Protein AF-A0A8X7CEL1-F1 (afdb_monomer_lite)

Radius of gyration: 19.35 Å; chains: 1; bounding box: 51×27×52 Å

Secondary structure (DSSP, 8-state):
------HHHHHHHHHHHHHHTSHHHHHHHHHTB-TTS-B-TT-HHHHHHHHGGGS---HHHHHHHHHHHHHHHHHHHHHHHHHHHTT--SPP-PPBPTTSSB-HHHHHHHHHH-TTS-HHHHHHHHHHTT-HHHHHHHHHHS-HHHHHHHHHH----HHHHHHHHHHHTT--

pLDDT: mean 78.3, std 10.45, range [31.92, 92.5]

Structure (mmCIF, N/CA/C/O backbone):
data_AF-A0A8X7CEL1-F1
#
_entry.id   AF-A0A8X7CEL1-F1
#
loop_
_atom_site.group_PDB
_atom_site.id
_atom_site.type_symbol
_atom_site.label_atom_id
_atom_site.label_alt_id
_atom_site.label_comp_id
_atom_site.label_asym_id
_atom_site.label_entity_id
_atom_site.label_seq_id
_atom_site.pdbx_PDB_ins_code
_atom_site.Cartn_x
_atom_site.Cartn_y
_atom_site.Cartn_z
_atom_site.occupancy
_atom_site.B_iso_or_equiv
_atom_site.auth_seq_id
_atom_site.auth_comp_id
_atom_site.auth_asym_id
_atom_site.auth_atom_id
_atom_site.p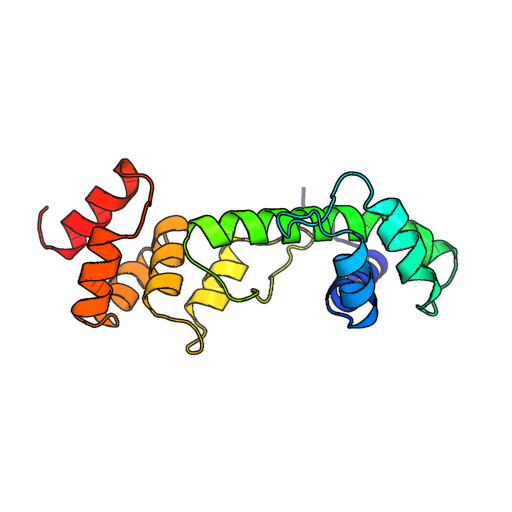dbx_PDB_model_num
ATOM 1 N N . MET A 1 1 ? -13.195 3.990 -21.601 1.00 31.92 1 MET A N 1
ATOM 2 C CA . MET A 1 1 ? -12.571 3.204 -22.690 1.00 31.92 1 MET A CA 1
ATOM 3 C C . MET A 1 1 ? -11.557 2.257 -22.067 1.00 31.92 1 MET A C 1
ATOM 5 O O . MET A 1 1 ? -10.561 2.738 -21.547 1.00 31.92 1 MET A O 1
ATOM 9 N N . ASN A 1 2 ? -11.819 0.947 -22.062 1.00 38.97 2 ASN A N 1
ATOM 10 C CA . ASN A 1 2 ? -10.833 -0.052 -21.640 1.00 38.97 2 ASN A CA 1
ATOM 11 C C . ASN A 1 2 ? -9.890 -0.319 -22.814 1.00 38.97 2 ASN A C 1
ATOM 13 O O . ASN A 1 2 ? -10.247 -1.031 -23.749 1.00 38.97 2 ASN A O 1
ATOM 17 N N . VAL A 1 3 ? -8.708 0.293 -22.793 1.00 47.47 3 VAL A N 1
ATOM 18 C CA . VAL A 1 3 ? -7.634 -0.077 -23.716 1.00 47.47 3 VAL A CA 1
ATOM 19 C C . VAL A 1 3 ? -7.053 -1.388 -23.196 1.00 47.47 3 VAL A C 1
ATOM 21 O O . VAL A 1 3 ? -6.445 -1.416 -22.127 1.00 47.47 3 VAL A O 1
ATOM 24 N N . LEU A 1 4 ? -7.285 -2.484 -23.922 1.00 57.34 4 LEU A N 1
ATOM 25 C CA . LEU A 1 4 ? -6.592 -3.750 -23.686 1.00 57.34 4 LEU A CA 1
ATOM 26 C C . LEU A 1 4 ? -5.087 -3.485 -23.756 1.00 57.34 4 LEU A C 1
ATOM 28 O O . LEU A 1 4 ? -4.563 -3.074 -24.791 1.00 57.34 4 LEU A O 1
ATOM 32 N N . GLN A 1 5 ? -4.400 -3.672 -22.635 1.00 68.25 5 GLN A N 1
ATOM 33 C CA . GLN A 1 5 ? -2.958 -3.496 -22.586 1.00 68.25 5 GLN A CA 1
ATOM 34 C C . GLN A 1 5 ? -2.254 -4.633 -23.310 1.00 68.25 5 GLN A C 1
ATOM 36 O O . GLN A 1 5 ? -2.637 -5.797 -23.194 1.00 68.25 5 GLN A O 1
ATOM 41 N N . SER A 1 6 ? -1.192 -4.292 -24.035 1.00 82.62 6 SER A N 1
ATOM 42 C CA . SER A 1 6 ? -0.351 -5.297 -24.673 1.00 82.62 6 SER A CA 1
ATOM 43 C C . SER A 1 6 ? 0.342 -6.182 -23.627 1.00 82.62 6 SER A C 1
ATOM 45 O O . SER A 1 6 ? 0.655 -5.732 -22.521 1.00 82.62 6 SER A O 1
ATOM 47 N N . LEU A 1 7 ? 0.641 -7.432 -23.995 1.00 81.81 7 LEU A N 1
ATOM 48 C CA . LEU A 1 7 ? 1.463 -8.331 -23.173 1.00 81.81 7 LEU A CA 1
ATOM 49 C C . LEU A 1 7 ? 2.833 -7.717 -22.850 1.00 81.81 7 LEU A C 1
ATOM 51 O O . LEU A 1 7 ? 3.327 -7.886 -21.740 1.00 81.81 7 LEU A O 1
ATOM 55 N N . GLU A 1 8 ? 3.412 -6.963 -23.790 1.00 83.38 8 GLU A N 1
ATOM 56 C CA . GLU A 1 8 ? 4.662 -6.224 -23.583 1.00 83.38 8 GLU A CA 1
ATOM 57 C C . GLU A 1 8 ? 4.511 -5.195 -22.452 1.00 83.38 8 GLU A C 1
ATOM 59 O O . GLU A 1 8 ? 5.335 -5.152 -21.542 1.00 83.38 8 GLU A O 1
ATOM 64 N N . SER A 1 9 ? 3.428 -4.412 -22.457 1.00 79.50 9 S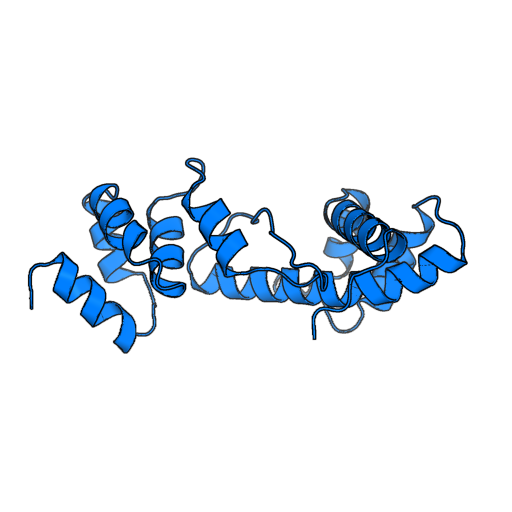ER A N 1
ATOM 65 C CA . SER A 1 9 ? 3.137 -3.429 -21.406 1.00 79.50 9 SER A CA 1
ATOM 66 C C . SER A 1 9 ? 2.972 -4.090 -20.036 1.00 79.50 9 SER A C 1
ATOM 68 O O . SER A 1 9 ? 3.565 -3.632 -19.064 1.00 79.50 9 SER A O 1
ATOM 70 N N . LEU A 1 10 ? 2.222 -5.194 -19.955 1.00 80.75 10 LEU A N 1
ATOM 71 C CA . LEU A 1 10 ? 2.034 -5.935 -18.702 1.00 80.75 10 LEU A CA 1
ATOM 72 C C . LEU A 1 10 ? 3.346 -6.540 -18.183 1.00 80.75 10 LEU A C 1
ATOM 74 O O . LEU A 1 10 ? 3.605 -6.511 -16.980 1.00 80.75 10 LEU A O 1
ATOM 78 N N . ALA A 1 11 ? 4.184 -7.070 -19.078 1.00 84.56 11 ALA A N 1
ATOM 79 C CA . ALA A 1 11 ? 5.494 -7.598 -18.718 1.00 84.56 11 ALA A CA 1
ATOM 80 C C . ALA A 1 11 ? 6.411 -6.492 -18.176 1.00 84.56 11 ALA A C 1
ATOM 82 O O . ALA A 1 11 ? 7.035 -6.677 -17.134 1.00 84.56 11 ALA A O 1
ATOM 83 N N . LEU A 1 12 ? 6.438 -5.324 -18.827 1.00 84.31 12 LEU A N 1
ATOM 84 C CA . LEU A 1 12 ? 7.218 -4.171 -18.373 1.00 84.31 12 LEU A CA 1
ATOM 85 C C . LEU A 1 12 ? 6.766 -3.667 -16.998 1.00 84.31 12 LEU A C 1
ATOM 87 O O . LEU A 1 12 ? 7.615 -3.366 -16.166 1.00 84.31 12 LEU A O 1
ATOM 91 N N . ILE A 1 13 ? 5.458 -3.636 -16.725 1.00 81.62 13 ILE A N 1
ATOM 92 C CA . ILE A 1 13 ? 4.925 -3.266 -15.403 1.00 81.62 13 ILE A CA 1
ATOM 93 C C . ILE A 1 13 ? 5.396 -4.256 -14.334 1.00 81.62 13 ILE A C 1
ATOM 95 O O . ILE A 1 13 ? 5.872 -3.844 -13.279 1.00 81.62 13 ILE A O 1
ATOM 99 N N . LYS A 1 14 ? 5.316 -5.565 -14.603 1.00 83.38 14 LYS A N 1
ATOM 100 C CA . LYS A 1 14 ? 5.807 -6.581 -13.659 1.00 83.38 14 LYS A CA 1
ATOM 101 C C . LYS A 1 14 ? 7.301 -6.430 -13.388 1.00 83.38 14 LYS A C 1
ATOM 103 O O . LYS A 1 14 ? 7.703 -6.466 -12.232 1.00 83.38 14 LYS A O 1
ATOM 108 N N . VAL A 1 15 ? 8.100 -6.209 -14.432 1.00 84.00 15 VAL A N 1
ATOM 109 C CA . VAL A 1 15 ? 9.538 -5.944 -14.294 1.00 84.00 15 VAL A CA 1
ATOM 110 C C . VAL A 1 15 ? 9.779 -4.685 -13.460 1.00 84.00 15 VAL A C 1
ATOM 112 O O . VAL A 1 15 ? 10.601 -4.721 -12.553 1.00 84.00 15 VAL A O 1
ATOM 115 N N . ALA A 1 16 ? 9.034 -3.602 -13.698 1.00 82.00 16 ALA A N 1
ATOM 116 C CA . ALA A 1 16 ? 9.142 -2.365 -12.926 1.00 82.00 16 ALA A CA 1
ATOM 117 C C . ALA A 1 16 ? 8.879 -2.579 -11.425 1.00 82.00 16 ALA A C 1
ATOM 119 O O . ALA A 1 16 ? 9.651 -2.105 -10.596 1.00 82.00 16 ALA A O 1
ATOM 120 N N . ILE A 1 17 ? 7.833 -3.335 -11.075 1.00 80.31 17 ILE A N 1
ATOM 121 C CA . ILE A 1 17 ? 7.526 -3.699 -9.681 1.00 80.31 17 ILE A CA 1
ATOM 122 C C . ILE A 1 17 ? 8.648 -4.547 -9.080 1.00 80.31 17 ILE A C 1
ATOM 124 O O . ILE A 1 17 ? 9.083 -4.292 -7.960 1.00 80.31 17 ILE A O 1
ATOM 128 N N . SER A 1 18 ? 9.129 -5.555 -9.812 1.00 82.31 18 SER A N 1
ATOM 129 C CA . SER A 1 18 ? 10.221 -6.409 -9.340 1.00 82.31 18 SER A CA 1
ATOM 130 C C . SER A 1 18 ? 11.497 -5.612 -9.085 1.00 82.31 18 SER A C 1
ATOM 132 O O . SER A 1 18 ? 12.169 -5.868 -8.093 1.00 82.31 18 SER A O 1
ATOM 134 N N . ILE A 1 19 ? 11.799 -4.625 -9.934 1.00 81.50 19 ILE A N 1
ATOM 135 C CA . ILE A 1 19 ? 12.918 -3.702 -9.729 1.00 81.50 19 ILE A CA 1
ATOM 136 C C . ILE A 1 19 ? 12.684 -2.860 -8.476 1.00 81.50 19 ILE A C 1
ATOM 138 O O . ILE A 1 19 ? 13.580 -2.774 -7.653 1.00 81.50 19 ILE A O 1
ATOM 142 N N . TYR A 1 20 ? 11.487 -2.296 -8.281 1.00 79.06 20 TYR A N 1
ATOM 143 C CA . TYR A 1 20 ? 11.184 -1.502 -7.083 1.00 79.06 20 TYR A CA 1
ATOM 144 C C . TYR A 1 20 ? 11.411 -2.274 -5.774 1.00 79.06 20 TYR A C 1
ATOM 146 O O . TYR A 1 20 ? 11.876 -1.706 -4.791 1.00 79.06 20 TYR A O 1
ATOM 154 N N . HIS A 1 21 ? 11.096 -3.569 -5.758 1.00 79.56 21 HIS A N 1
ATOM 155 C CA . HIS A 1 21 ? 11.290 -4.428 -4.588 1.00 79.56 21 HIS A CA 1
ATOM 156 C C . HIS A 1 21 ? 12.675 -5.085 -4.513 1.00 79.56 21 HIS A C 1
ATOM 158 O O . HIS A 1 21 ? 12.909 -5.893 -3.614 1.00 79.56 21 HIS A O 1
ATOM 164 N N . SER A 1 22 ? 13.583 -4.781 -5.441 1.00 82.00 22 SER A N 1
ATOM 165 C CA . SER A 1 22 ? 14.923 -5.358 -5.448 1.00 82.00 22 SER A CA 1
ATOM 166 C C . SER A 1 22 ? 15.819 -4.682 -4.404 1.00 82.00 22 SER A C 1
ATOM 168 O O . SER A 1 22 ? 15.670 -3.496 -4.095 1.00 82.00 22 SER A O 1
ATOM 170 N N . SER A 1 23 ? 16.771 -5.436 -3.851 1.00 81.88 23 SER A N 1
ATOM 171 C CA . SER A 1 23 ? 17.750 -4.898 -2.899 1.00 81.88 23 SER A CA 1
ATOM 172 C C . SER A 1 23 ? 18.609 -3.809 -3.534 1.00 81.88 23 SER A C 1
ATOM 174 O O . SER A 1 23 ? 18.877 -2.796 -2.897 1.00 81.88 23 SER A O 1
ATOM 176 N N . GLU A 1 24 ? 18.966 -3.972 -4.810 1.00 81.31 24 GLU A N 1
ATOM 177 C CA . GLU A 1 24 ? 19.721 -2.979 -5.572 1.00 81.31 24 GLU A CA 1
ATOM 178 C C . GLU A 1 24 ? 18.961 -1.657 -5.630 1.00 81.31 24 GLU A C 1
ATOM 180 O O . GLU A 1 24 ? 19.547 -0.603 -5.403 1.00 81.31 24 GLU A O 1
ATOM 185 N N . PHE A 1 25 ? 17.651 -1.694 -5.893 1.00 79.50 25 PHE A N 1
ATOM 186 C CA . PHE A 1 25 ? 16.853 -0.477 -5.909 1.00 79.50 25 PHE A CA 1
ATOM 187 C C . PHE A 1 25 ? 16.746 0.146 -4.520 1.00 79.50 25 PHE A C 1
ATOM 189 O O . PHE A 1 25 ? 16.915 1.357 -4.401 1.00 79.50 25 PHE A O 1
ATOM 196 N N . SER A 1 26 ? 16.557 -0.659 -3.470 1.00 79.00 26 SER A N 1
ATOM 197 C CA . SER A 1 26 ? 16.539 -0.168 -2.086 1.00 79.00 26 SER A CA 1
ATOM 198 C C . SER A 1 26 ? 17.829 0.571 -1.711 1.00 79.00 26 SER A C 1
ATOM 200 O O . SER A 1 26 ? 17.766 1.612 -1.062 1.00 79.00 26 SER A O 1
ATOM 202 N N . GLU A 1 27 ? 18.996 0.078 -2.130 1.00 79.88 27 GLU A N 1
ATOM 203 C CA . GLU A 1 27 ? 20.280 0.747 -1.884 1.00 79.88 27 GLU A CA 1
ATOM 204 C C . GLU A 1 27 ? 20.381 2.095 -2.600 1.00 79.88 27 GLU A C 1
ATOM 206 O O . GLU A 1 27 ? 20.886 3.068 -2.033 1.00 79.88 27 GLU A O 1
ATOM 211 N N . VAL A 1 28 ? 19.893 2.179 -3.844 1.00 77.19 28 VAL A N 1
ATOM 212 C CA . VAL A 1 28 ? 19.859 3.462 -4.552 1.00 77.19 28 VAL A CA 1
ATOM 213 C C . VAL A 1 28 ? 18.835 4.393 -3.898 1.00 77.19 28 VAL A C 1
ATOM 215 O O . VAL A 1 28 ? 19.147 5.558 -3.687 1.00 77.19 28 VAL A O 1
ATOM 218 N N . GLN A 1 29 ? 17.660 3.906 -3.487 1.00 76.81 29 GLN A N 1
ATOM 219 C CA . GLN A 1 29 ? 16.648 4.729 -2.816 1.00 76.81 29 GLN A CA 1
ATOM 220 C C . GLN A 1 29 ? 17.201 5.456 -1.588 1.00 76.81 29 GLN A C 1
ATOM 222 O O . GLN A 1 29 ? 16.927 6.643 -1.430 1.00 76.81 29 GLN A O 1
ATOM 227 N N . GLU A 1 30 ? 18.005 4.786 -0.756 1.00 78.31 30 GLU A N 1
ATOM 228 C CA . GLU A 1 30 ? 18.620 5.405 0.426 1.00 78.31 30 GLU A CA 1
ATOM 229 C C . GLU A 1 30 ? 19.509 6.606 0.073 1.00 78.31 30 GLU A C 1
ATOM 231 O O . GLU A 1 30 ? 19.489 7.609 0.783 1.00 78.31 30 GLU A O 1
ATOM 236 N N . LYS A 1 31 ? 20.222 6.573 -1.062 1.00 78.31 31 LYS A N 1
ATOM 237 C CA . LYS A 1 31 ? 21.047 7.709 -1.524 1.00 78.31 31 LYS A CA 1
ATOM 238 C C . LYS A 1 31 ? 20.214 8.935 -1.895 1.00 78.31 31 LYS A C 1
ATOM 240 O O . LYS A 1 31 ? 20.700 10.058 -1.804 1.00 78.31 31 LYS A O 1
ATOM 245 N N . PHE A 1 32 ? 18.977 8.708 -2.328 1.00 74.81 32 PHE A N 1
ATOM 246 C CA . PHE A 1 32 ? 18.045 9.747 -2.758 1.00 74.81 32 PHE A CA 1
ATOM 247 C C . PHE A 1 32 ? 16.990 10.053 -1.689 1.00 74.81 32 PHE A C 1
ATOM 249 O O . PHE A 1 32 ? 16.048 10.799 -1.956 1.00 74.81 32 PHE A O 1
ATOM 256 N N . ARG A 1 33 ? 17.113 9.513 -0.468 1.00 76.62 33 ARG A N 1
ATOM 257 C CA . ARG A 1 33 ? 16.252 9.929 0.639 1.00 76.62 33 ARG A CA 1
ATOM 258 C C . ARG A 1 33 ? 16.669 11.305 1.135 1.00 76.62 33 ARG A C 1
ATOM 260 O O . ARG A 1 33 ? 17.821 11.566 1.465 1.00 76.62 33 ARG A O 1
ATOM 267 N N . SER A 1 34 ? 15.682 12.180 1.256 1.00 73.88 34 SER A N 1
ATOM 268 C CA . SER A 1 34 ? 15.804 13.421 2.008 1.00 73.88 34 SER A CA 1
ATOM 269 C C . SER A 1 34 ? 16.130 13.137 3.485 1.00 73.88 34 SER A C 1
ATOM 271 O O . SER A 1 34 ? 15.777 12.070 3.998 1.00 73.88 34 SER A O 1
ATOM 273 N N . PRO A 1 35 ? 16.686 14.117 4.223 1.00 70.56 35 PRO A N 1
ATOM 274 C CA . PRO A 1 35 ? 16.886 14.019 5.675 1.00 70.56 35 PRO A CA 1
ATOM 275 C C . PRO A 1 35 ? 15.608 13.696 6.470 1.00 70.56 35 PRO A C 1
ATOM 277 O O . PRO A 1 35 ? 15.675 13.231 7.602 1.00 70.56 35 PRO A O 1
ATOM 280 N N . TYR A 1 36 ? 14.436 13.923 5.871 1.00 66.81 36 TYR A N 1
ATOM 281 C CA . TYR A 1 36 ? 13.122 13.625 6.440 1.00 66.81 36 TYR A CA 1
ATOM 282 C C . TYR A 1 36 ? 12.611 12.212 6.094 1.00 66.81 36 TYR A C 1
ATOM 284 O O . TYR A 1 36 ? 11.479 11.857 6.422 1.00 66.81 36 TYR A O 1
ATOM 292 N N . GLY A 1 37 ? 13.427 11.396 5.420 1.00 65.62 37 GLY A N 1
ATOM 293 C CA . GLY A 1 37 ? 13.138 10.001 5.086 1.00 65.62 37 GLY A CA 1
ATOM 294 C C . GLY A 1 37 ? 12.227 9.791 3.873 1.00 65.62 37 GLY A C 1
ATOM 295 O O . GLY A 1 37 ? 11.865 8.645 3.590 1.00 65.62 37 GLY A O 1
ATOM 296 N N . PHE A 1 38 ? 11.854 10.861 3.162 1.00 66.94 38 PHE A N 1
ATOM 297 C CA . PHE A 1 38 ? 11.115 10.793 1.895 1.00 66.94 38 PHE A CA 1
ATOM 298 C C . PHE A 1 38 ? 12.076 10.666 0.720 1.00 66.94 38 PHE A C 1
ATOM 300 O O . PHE A 1 38 ? 13.111 11.331 0.728 1.00 66.94 38 PHE A O 1
ATOM 307 N N . LEU A 1 39 ? 11.719 9.872 -0.289 1.00 69.19 39 LEU A N 1
ATOM 308 C CA . LEU A 1 39 ? 12.447 9.843 -1.553 1.00 69.19 39 LEU A CA 1
ATOM 309 C C . LEU A 1 39 ? 12.387 11.229 -2.214 1.00 69.19 39 LEU A C 1
ATOM 311 O O . LEU A 1 39 ? 11.309 11.824 -2.289 1.00 69.19 39 LEU A O 1
ATOM 315 N N . ASP A 1 40 ? 13.514 11.741 -2.701 1.00 69.94 40 ASP A N 1
ATOM 316 C CA . ASP A 1 40 ? 13.535 12.954 -3.512 1.00 69.94 40 ASP A CA 1
ATOM 317 C C . ASP A 1 40 ? 12.939 12.659 -4.898 1.00 69.94 40 ASP A C 1
ATOM 319 O O . ASP A 1 40 ? 13.609 12.254 -5.853 1.00 69.94 40 ASP A O 1
ATOM 323 N N . LEU A 1 41 ? 11.624 12.854 -4.991 1.00 64.69 41 LEU A N 1
ATOM 324 C CA . LEU A 1 41 ? 10.837 12.661 -6.207 1.00 64.69 41 LEU A CA 1
ATOM 325 C C . LEU A 1 41 ? 11.112 13.729 -7.280 1.00 64.69 41 LEU A C 1
ATOM 327 O O . LEU A 1 41 ? 10.478 13.687 -8.335 1.00 64.69 41 LEU A O 1
ATOM 331 N N . MET A 1 42 ? 12.044 14.665 -7.059 1.00 59.56 42 MET A N 1
ATOM 332 C CA . MET A 1 42 ? 12.444 15.648 -8.072 1.00 59.56 42 MET A CA 1
ATOM 333 C C . MET A 1 42 ? 13.385 15.055 -9.126 1.00 59.56 42 MET A C 1
ATOM 335 O O . MET A 1 42 ? 13.484 15.600 -10.225 1.00 59.56 42 MET A O 1
ATOM 339 N N . LYS A 1 43 ? 14.057 13.930 -8.832 1.00 67.19 43 LYS A N 1
ATOM 340 C CA . LYS A 1 43 ? 15.031 13.293 -9.742 1.00 67.19 43 LYS A CA 1
ATOM 341 C C . LYS A 1 43 ? 14.824 11.786 -9.992 1.00 67.19 43 LYS A C 1
ATOM 343 O O . LYS A 1 43 ? 15.801 11.046 -10.108 1.00 67.19 43 LYS A O 1
ATOM 348 N N . PRO A 1 44 ? 13.584 11.291 -10.168 1.00 65.12 44 PRO A N 1
ATOM 349 C CA . PRO A 1 44 ? 13.318 9.867 -10.352 1.00 65.12 44 PRO A CA 1
ATOM 350 C C . PRO A 1 44 ? 14.057 9.302 -11.571 1.00 65.12 44 PRO A C 1
ATOM 352 O O . PRO A 1 44 ? 14.633 8.227 -11.498 1.00 65.12 44 PRO A O 1
ATOM 355 N N . LYS A 1 45 ? 14.137 10.043 -12.683 1.00 67.31 45 LYS A N 1
ATOM 356 C CA . LYS A 1 45 ? 14.850 9.572 -13.883 1.00 67.31 45 LYS A CA 1
ATOM 357 C C . LYS A 1 45 ? 16.352 9.355 -13.662 1.00 67.31 45 LYS A C 1
ATOM 359 O O . LYS A 1 45 ? 16.914 8.464 -14.292 1.00 67.31 45 LYS A O 1
ATOM 364 N N . GLU A 1 46 ? 16.992 10.143 -12.798 1.00 72.12 46 GLU A N 1
ATOM 365 C CA . GLU A 1 46 ? 18.411 9.970 -12.454 1.00 72.12 46 GLU A CA 1
ATOM 366 C C . GLU A 1 46 ? 18.597 8.715 -11.594 1.00 72.12 46 GLU A C 1
ATOM 368 O O . GLU A 1 46 ? 19.397 7.856 -11.960 1.00 72.12 46 GLU A O 1
ATOM 373 N N . LEU A 1 47 ? 17.755 8.542 -10.565 1.00 72.00 47 LEU A N 1
ATOM 374 C CA . LEU A 1 47 ? 17.687 7.327 -9.745 1.00 72.00 47 LEU A CA 1
ATOM 375 C C . LEU A 1 47 ? 17.596 6.064 -10.620 1.00 72.00 47 LEU A C 1
ATOM 377 O O . LEU A 1 47 ? 18.381 5.131 -10.470 1.00 72.00 47 LEU A O 1
ATOM 381 N N . PHE A 1 48 ? 16.684 6.047 -11.597 1.00 70.81 48 PHE A N 1
ATOM 382 C CA . PHE A 1 48 ? 16.501 4.876 -12.459 1.00 70.81 48 PHE A CA 1
ATOM 383 C C . PHE A 1 48 ? 17.614 4.675 -13.476 1.00 70.81 48 PHE A C 1
ATOM 385 O O . PHE A 1 48 ? 17.911 3.533 -13.826 1.00 70.81 48 PHE A O 1
ATOM 392 N N . ARG A 1 49 ? 18.244 5.747 -13.961 1.00 72.75 49 ARG A N 1
ATOM 393 C CA . ARG A 1 49 ? 19.419 5.609 -14.828 1.00 72.75 49 ARG A CA 1
ATOM 394 C C . ARG A 1 49 ? 20.585 4.954 -14.100 1.00 72.75 49 ARG A C 1
ATOM 396 O O . ARG A 1 49 ? 21.375 4.295 -14.765 1.00 72.75 49 ARG A O 1
ATOM 403 N N . GLU A 1 50 ? 20.667 5.080 -12.778 1.00 74.62 50 GLU A N 1
ATOM 404 C CA . GLU A 1 50 ? 21.664 4.372 -11.973 1.00 74.62 50 GLU A CA 1
ATOM 405 C C . GLU A 1 50 ? 21.288 2.906 -11.715 1.00 74.62 50 GLU A C 1
ATOM 407 O O . GLU A 1 50 ? 22.170 2.050 -11.702 1.00 74.62 50 GLU A O 1
ATOM 412 N N . THR A 1 51 ? 19.998 2.576 -11.561 1.00 71.19 51 THR A N 1
ATOM 413 C CA . THR A 1 51 ? 19.576 1.195 -11.248 1.00 71.19 51 THR A CA 1
ATOM 414 C C . THR A 1 51 ? 19.364 0.311 -12.484 1.00 71.19 51 THR A C 1
ATOM 416 O O . THR A 1 51 ? 19.735 -0.861 -12.483 1.00 71.19 51 THR A O 1
ATOM 419 N N . ILE A 1 52 ? 18.774 0.840 -13.562 1.00 69.62 52 ILE A N 1
ATOM 420 C CA . ILE A 1 52 ? 18.394 0.062 -14.758 1.00 69.62 52 ILE A CA 1
ATOM 421 C C . ILE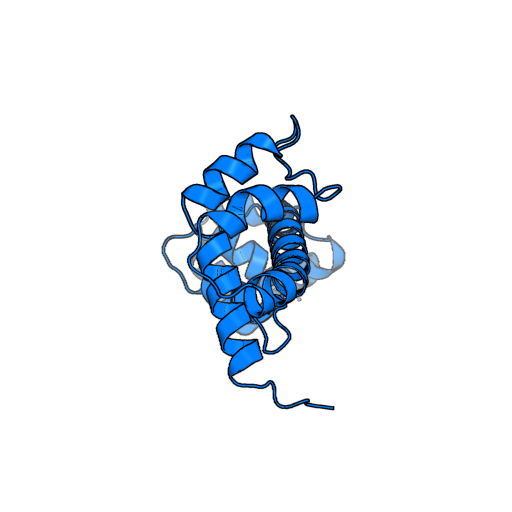 A 1 52 ? 19.575 -0.614 -15.478 1.00 69.62 52 ILE A C 1
ATOM 423 O O . ILE A 1 52 ? 19.377 -1.723 -15.983 1.00 69.62 52 ILE A O 1
ATOM 427 N N . PRO A 1 53 ? 20.791 -0.034 -15.552 1.00 69.75 53 PRO A N 1
ATOM 428 C CA . PRO A 1 53 ? 21.924 -0.685 -16.205 1.00 69.75 53 PRO A CA 1
ATOM 429 C C . PRO A 1 53 ? 22.270 -2.061 -15.633 1.00 69.75 53 PRO A C 1
ATOM 431 O O . PRO A 1 53 ? 22.739 -2.906 -16.398 1.00 69.75 53 PRO A O 1
ATOM 434 N N . ASN A 1 54 ? 21.974 -2.292 -14.349 1.00 70.75 54 ASN A N 1
ATOM 435 C CA . ASN A 1 54 ? 22.220 -3.556 -13.652 1.00 70.75 54 ASN A CA 1
ATOM 436 C C . ASN A 1 54 ? 21.274 -4.679 -14.104 1.00 70.75 54 ASN A C 1
ATOM 438 O O . ASN A 1 54 ? 21.554 -5.853 -13.877 1.00 70.75 54 ASN A O 1
ATOM 442 N N . PHE A 1 55 ? 20.179 -4.345 -14.792 1.00 71.25 55 PHE A N 1
ATOM 443 C CA . PHE A 1 55 ? 19.240 -5.322 -15.330 1.00 71.25 55 PHE A CA 1
ATOM 444 C C . PHE A 1 55 ? 19.558 -5.634 -16.799 1.00 71.25 55 PHE A C 1
ATOM 446 O O . PHE A 1 55 ? 19.713 -4.744 -17.650 1.00 71.25 55 PHE A O 1
ATOM 453 N N . VAL A 1 56 ? 19.631 -6.926 -17.127 1.00 75.31 56 VAL A N 1
ATOM 454 C CA . VAL A 1 56 ? 19.867 -7.411 -18.496 1.00 75.31 56 VAL A CA 1
ATOM 455 C C . VAL A 1 56 ? 18.588 -7.238 -19.320 1.00 75.31 56 VAL A C 1
ATOM 457 O O . VAL A 1 56 ? 17.772 -8.144 -19.452 1.00 75.31 56 VAL A O 1
ATOM 460 N N . LEU A 1 57 ? 18.396 -6.032 -19.854 1.00 74.94 57 LEU A N 1
ATOM 461 C CA . LEU A 1 57 ? 17.250 -5.651 -20.679 1.00 74.94 57 LEU A CA 1
ATOM 462 C C . LEU A 1 57 ? 17.725 -5.063 -22.014 1.00 74.94 57 LEU A C 1
ATOM 464 O O . LEU A 1 57 ? 18.646 -4.238 -22.004 1.00 74.94 57 LEU A O 1
ATOM 468 N N . PRO A 1 58 ? 17.092 -5.407 -23.155 1.00 79.81 58 PRO A N 1
ATOM 469 C CA . PRO A 1 58 ? 17.401 -4.771 -24.433 1.00 79.81 58 PRO A CA 1
ATOM 470 C C . PRO A 1 58 ? 17.165 -3.257 -24.369 1.00 79.81 58 PRO A C 1
ATOM 472 O O . PRO A 1 58 ? 16.203 -2.809 -23.745 1.00 79.81 58 PRO A O 1
ATOM 475 N N . PHE A 1 59 ? 17.985 -2.473 -25.074 1.00 78.19 59 PHE A N 1
ATOM 476 C CA . PHE A 1 59 ? 17.972 -1.003 -25.017 1.00 78.19 59 PHE A CA 1
ATOM 477 C C . PHE A 1 59 ? 16.569 -0.385 -25.170 1.00 78.19 59 PHE A C 1
ATOM 479 O O . PHE A 1 59 ? 16.147 0.416 -24.343 1.00 78.19 59 PHE A O 1
ATOM 486 N N . LYS A 1 60 ? 15.789 -0.839 -26.160 1.00 78.81 60 LYS A N 1
ATOM 487 C CA . LYS A 1 60 ? 14.412 -0.367 -26.399 1.00 78.81 60 LYS A CA 1
ATOM 488 C C . LYS A 1 60 ? 13.472 -0.587 -25.202 1.00 78.81 60 LYS A C 1
ATOM 490 O O . LYS A 1 60 ? 12.563 0.208 -24.987 1.00 78.81 60 LYS A O 1
ATOM 495 N N . HIS A 1 61 ? 13.675 -1.658 -24.438 1.00 80.50 61 HIS A N 1
ATOM 496 C CA . HIS A 1 61 ? 12.871 -1.952 -23.252 1.00 80.50 61 HIS A CA 1
ATOM 497 C C . HIS A 1 61 ? 13.321 -1.131 -22.045 1.00 80.50 61 HIS A C 1
ATOM 499 O O . HIS A 1 61 ? 12.476 -0.800 -21.224 1.00 80.50 61 HIS A O 1
ATOM 505 N N . ARG A 1 62 ? 14.605 -0.750 -21.954 1.00 80.06 62 ARG A N 1
ATOM 506 C CA . ARG A 1 62 ? 15.104 0.139 -20.890 1.00 80.06 62 ARG A CA 1
ATOM 507 C C . ARG A 1 62 ? 14.435 1.511 -20.947 1.00 80.06 62 ARG A C 1
ATOM 509 O O . ARG A 1 62 ? 13.936 1.973 -19.930 1.00 80.06 62 ARG A O 1
ATOM 516 N N . GLU A 1 63 ? 14.354 2.109 -22.134 1.00 79.81 63 GLU A N 1
ATOM 517 C CA . GLU A 1 63 ? 13.693 3.411 -22.311 1.00 79.81 63 GLU A CA 1
ATOM 518 C C . GLU A 1 63 ? 12.193 3.336 -21.989 1.00 79.81 63 GLU A C 1
ATOM 520 O O . GLU A 1 63 ? 11.689 4.128 -21.200 1.00 79.81 63 GLU A O 1
ATOM 525 N N . LYS A 1 64 ? 11.480 2.318 -22.494 1.00 82.25 64 LYS A N 1
ATOM 526 C CA . LYS A 1 64 ? 10.059 2.121 -22.147 1.00 82.25 64 LYS A CA 1
ATOM 527 C C . LYS A 1 64 ? 9.842 1.874 -20.653 1.00 82.25 64 LYS A C 1
ATOM 529 O O . LYS A 1 64 ? 8.838 2.301 -20.092 1.00 82.25 64 LYS A O 1
ATOM 534 N N . LEU A 1 65 ? 10.756 1.145 -20.018 1.00 82.69 65 LEU A N 1
ATOM 535 C CA . LEU A 1 65 ? 10.689 0.852 -18.595 1.00 82.69 65 LEU A CA 1
ATOM 536 C C . LEU A 1 65 ? 10.867 2.125 -17.762 1.00 82.69 65 LEU A C 1
ATOM 538 O O . LEU A 1 65 ? 10.128 2.294 -16.800 1.00 82.69 65 LEU A O 1
ATOM 542 N N . LEU A 1 66 ? 11.778 3.027 -18.151 1.00 78.62 66 LEU A N 1
ATOM 543 C CA . LEU A 1 66 ? 11.957 4.333 -17.502 1.00 78.62 66 LEU A CA 1
ATOM 544 C C . LEU A 1 66 ? 10.657 5.144 -17.469 1.00 78.62 66 LEU A C 1
ATOM 546 O O . LEU A 1 66 ? 10.317 5.721 -16.436 1.00 78.62 66 LEU A O 1
ATOM 550 N N . ASP A 1 67 ? 9.914 5.148 -18.575 1.00 79.94 67 ASP A N 1
ATOM 551 C CA . ASP A 1 67 ? 8.657 5.892 -18.680 1.00 79.94 67 ASP A CA 1
ATOM 552 C C . ASP A 1 67 ? 7.523 5.280 -17.835 1.00 79.94 67 ASP A C 1
ATOM 554 O O . ASP A 1 67 ? 6.627 5.997 -17.391 1.00 79.94 67 ASP A O 1
ATOM 558 N N . ILE A 1 68 ? 7.561 3.967 -17.579 1.00 80.25 68 ILE A N 1
ATOM 559 C CA . ILE A 1 68 ? 6.543 3.241 -16.798 1.00 80.25 68 ILE A CA 1
ATOM 560 C C . ILE A 1 68 ? 6.872 3.232 -15.299 1.00 80.25 68 ILE A C 1
ATOM 562 O O . ILE A 1 68 ? 5.982 3.371 -14.462 1.00 80.25 68 ILE A O 1
ATOM 566 N N . ILE A 1 69 ? 8.143 3.059 -14.939 1.00 78.94 69 ILE A N 1
ATOM 567 C CA . ILE A 1 69 ? 8.565 2.852 -13.549 1.00 78.94 69 ILE A CA 1
ATOM 568 C C . ILE A 1 69 ? 8.434 4.130 -12.712 1.00 78.94 69 ILE A C 1
ATOM 570 O O . ILE A 1 69 ? 8.045 4.069 -11.546 1.00 78.94 69 ILE A O 1
ATOM 574 N N . GLN A 1 70 ? 8.680 5.297 -13.321 1.00 77.94 70 GLN A N 1
ATOM 575 C CA . GLN A 1 70 ? 8.561 6.592 -12.654 1.00 77.94 70 GLN A CA 1
ATOM 576 C C . GLN A 1 70 ? 7.155 6.831 -12.066 1.00 77.94 70 GLN A C 1
ATOM 578 O O . GLN A 1 70 ? 7.069 7.066 -10.858 1.00 77.94 70 GLN A O 1
ATOM 583 N N . PRO A 1 71 ? 6.057 6.782 -12.848 1.00 79.94 71 PRO A N 1
ATOM 584 C CA . PRO A 1 71 ? 4.723 7.020 -12.303 1.00 79.94 71 PRO A CA 1
ATOM 585 C C . PRO A 1 71 ? 4.298 5.960 -11.280 1.00 79.94 71 PRO A C 1
ATOM 587 O O . PRO A 1 71 ? 3.680 6.326 -10.283 1.00 79.94 71 PRO A O 1
ATOM 590 N N . ILE A 1 72 ? 4.678 4.686 -11.463 1.00 81.56 72 ILE A N 1
ATOM 591 C CA . ILE A 1 72 ? 4.405 3.619 -10.481 1.00 81.56 72 ILE A CA 1
ATOM 592 C C . ILE A 1 72 ? 4.996 3.994 -9.122 1.00 81.56 72 ILE A C 1
ATOM 594 O O . ILE A 1 72 ? 4.318 3.936 -8.101 1.00 81.56 72 ILE A O 1
ATOM 598 N N . ILE A 1 73 ? 6.259 4.409 -9.100 1.00 78.62 73 ILE A N 1
ATOM 599 C CA . ILE A 1 73 ? 6.968 4.675 -7.847 1.00 78.62 73 ILE A CA 1
ATOM 600 C C . ILE A 1 73 ? 6.489 5.955 -7.197 1.00 78.62 73 ILE A C 1
ATOM 602 O O . ILE A 1 73 ? 6.328 5.985 -5.983 1.00 78.62 73 ILE A O 1
ATOM 606 N N . MET A 1 74 ? 6.190 6.987 -7.983 1.00 80.12 74 MET A N 1
ATOM 607 C CA . MET A 1 74 ? 5.546 8.180 -7.443 1.00 80.12 74 MET A CA 1
ATOM 608 C C . MET A 1 74 ? 4.212 7.844 -6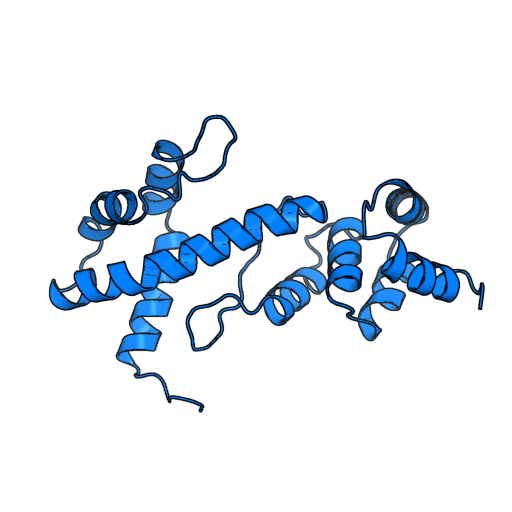.769 1.00 80.12 74 MET A C 1
ATOM 610 O O . MET A 1 74 ? 3.922 8.390 -5.703 1.00 80.12 74 MET A O 1
ATOM 614 N N . ASP A 1 75 ? 3.420 6.936 -7.343 1.00 85.25 75 ASP A N 1
ATOM 615 C CA . ASP A 1 75 ? 2.162 6.496 -6.738 1.00 85.25 75 ASP A CA 1
ATOM 616 C C . ASP A 1 75 ? 2.403 5.648 -5.475 1.00 85.25 75 ASP A C 1
ATOM 618 O O . ASP A 1 75 ? 1.756 5.885 -4.455 1.00 85.25 75 ASP A O 1
ATOM 622 N N . ILE A 1 76 ? 3.399 4.747 -5.474 1.00 82.50 76 ILE A N 1
ATOM 623 C CA . ILE A 1 76 ? 3.803 3.980 -4.277 1.00 82.50 76 ILE A CA 1
ATOM 624 C C . ILE A 1 76 ? 4.306 4.892 -3.159 1.00 82.50 76 ILE A C 1
ATOM 626 O O . ILE A 1 76 ? 3.890 4.735 -2.012 1.00 82.50 76 ILE A O 1
ATOM 630 N N . GLU A 1 77 ? 5.155 5.869 -3.456 1.00 80.44 77 GLU A N 1
ATOM 631 C CA . GLU A 1 77 ? 5.646 6.810 -2.450 1.00 80.44 77 GLU A CA 1
ATOM 632 C C . GLU A 1 77 ? 4.517 7.704 -1.931 1.00 80.44 77 GLU A C 1
ATOM 634 O O . GLU A 1 77 ? 4.368 7.873 -0.720 1.00 80.44 77 GLU A O 1
ATOM 639 N N . THR A 1 78 ? 3.644 8.197 -2.814 1.00 83.50 78 THR A N 1
ATOM 640 C CA . THR A 1 78 ? 2.441 8.947 -2.415 1.00 83.50 78 THR A CA 1
ATOM 641 C C . THR A 1 78 ? 1.573 8.116 -1.474 1.00 83.50 78 THR A C 1
ATOM 643 O O . THR A 1 78 ? 1.142 8.598 -0.423 1.00 83.50 78 THR A O 1
ATOM 646 N N . TRP A 1 79 ? 1.364 6.847 -1.809 1.00 84.81 79 TRP A N 1
ATOM 647 C CA . TRP A 1 79 ? 0.644 5.901 -0.974 1.00 84.81 79 TRP A CA 1
ATOM 648 C C . TRP A 1 79 ? 1.339 5.670 0.374 1.00 84.81 79 TRP A C 1
ATOM 650 O O . TRP A 1 79 ? 0.689 5.714 1.420 1.00 84.81 79 TRP A O 1
ATOM 660 N N . ASN A 1 80 ? 2.665 5.517 0.386 1.00 81.69 80 ASN A N 1
ATOM 661 C CA . ASN A 1 80 ? 3.460 5.358 1.603 1.00 81.69 80 ASN A CA 1
ATOM 662 C C . ASN A 1 80 ? 3.377 6.576 2.532 1.00 81.69 80 ASN A C 1
ATOM 664 O O . ASN A 1 80 ? 3.379 6.419 3.755 1.00 81.69 80 ASN A O 1
ATOM 668 N N . VAL A 1 81 ? 3.284 7.784 1.978 1.00 81.69 81 VAL A N 1
ATOM 669 C CA . VAL A 1 81 ? 3.063 9.012 2.753 1.00 81.69 81 VAL A CA 1
ATOM 670 C C . VAL A 1 81 ? 1.639 9.056 3.303 1.00 81.69 81 VAL A C 1
ATOM 672 O O . VAL A 1 81 ? 1.442 9.359 4.479 1.00 81.69 81 VAL A O 1
ATOM 675 N N . GLN A 1 82 ? 0.642 8.732 2.480 1.00 81.50 82 GLN A N 1
ATOM 676 C CA . GLN A 1 82 ? -0.763 8.749 2.888 1.00 81.50 82 GLN A CA 1
ATOM 677 C C . GLN A 1 82 ? -1.050 7.728 3.985 1.00 81.50 82 GLN A C 1
ATOM 679 O O . GLN A 1 82 ? -1.639 8.084 5.000 1.00 81.50 82 GLN A O 1
ATOM 684 N N . LYS A 1 83 ? -0.567 6.490 3.848 1.00 82.19 83 LYS A N 1
ATOM 685 C CA . LYS A 1 83 ? -0.833 5.428 4.826 1.00 82.19 83 LYS A CA 1
ATOM 686 C C . LYS A 1 83 ? -0.269 5.732 6.217 1.00 82.19 83 LYS A C 1
ATOM 688 O O . LYS A 1 83 ? -0.872 5.346 7.213 1.00 82.19 83 LYS A O 1
ATOM 693 N N . LYS A 1 84 ? 0.843 6.479 6.303 1.00 81.38 84 LYS A N 1
ATOM 694 C CA . LYS A 1 84 ? 1.397 6.944 7.587 1.00 81.38 84 LYS A CA 1
ATOM 695 C C . LYS A 1 84 ? 0.416 7.845 8.340 1.00 81.38 84 LYS A C 1
ATOM 697 O O . LYS A 1 84 ? 0.404 7.808 9.565 1.00 81.38 84 LYS A O 1
ATOM 702 N N . LYS A 1 85 ? -0.434 8.601 7.632 1.00 78.31 85 LYS A N 1
ATOM 703 C CA . LYS A 1 85 ? -1.503 9.405 8.252 1.00 78.31 85 LYS A CA 1
ATOM 704 C C . LYS A 1 85 ? -2.569 8.537 8.925 1.00 78.31 85 LYS A C 1
ATOM 706 O O . LYS A 1 85 ? -3.196 8.991 9.868 1.00 78.31 85 LYS A O 1
ATOM 711 N N . PHE A 1 86 ? -2.731 7.292 8.479 1.00 76.25 86 PHE A N 1
ATOM 712 C CA . PHE A 1 86 ? -3.632 6.303 9.082 1.00 76.25 86 PHE A CA 1
ATOM 713 C C . PHE A 1 86 ? -2.930 5.430 10.133 1.00 76.25 86 PHE A C 1
ATOM 715 O O . PHE A 1 86 ? -3.439 4.378 10.501 1.00 76.25 86 PHE A O 1
ATOM 722 N N . GLY A 1 87 ? -1.723 5.811 10.566 1.00 76.25 87 GLY A N 1
ATOM 723 C CA . GLY A 1 87 ? -0.938 5.043 11.530 1.00 76.25 87 GLY A CA 1
ATOM 724 C C . GLY A 1 87 ? -0.268 3.791 10.958 1.00 76.25 87 GLY A C 1
ATOM 725 O O . GLY A 1 87 ? 0.438 3.117 11.697 1.00 76.25 87 GLY A O 1
ATOM 726 N N . VAL A 1 88 ? -0.412 3.498 9.658 1.00 80.56 88 VAL A N 1
ATOM 727 C CA . VAL A 1 88 ? 0.107 2.271 9.029 1.00 80.56 88 VAL A CA 1
ATOM 728 C C . VAL A 1 88 ? 1.610 2.380 8.780 1.00 80.56 88 VAL A C 1
ATOM 730 O O . VAL A 1 88 ? 2.073 2.998 7.807 1.00 80.56 88 VAL A O 1
ATOM 733 N N . ARG A 1 89 ? 2.404 1.735 9.638 1.00 76.38 89 ARG A N 1
ATOM 734 C CA . ARG A 1 89 ? 3.873 1.829 9.579 1.00 76.38 89 ARG A CA 1
ATOM 735 C C . ARG A 1 89 ? 4.485 0.837 8.595 1.00 76.38 89 ARG A C 1
ATOM 737 O O . ARG A 1 89 ? 5.379 1.209 7.835 1.00 76.38 89 ARG A O 1
ATOM 744 N N . LYS A 1 90 ? 3.965 -0.391 8.543 1.00 76.19 90 LYS A N 1
ATOM 745 C CA . LYS A 1 90 ? 4.501 -1.476 7.698 1.00 76.19 90 LYS A CA 1
ATOM 746 C C . LYS A 1 90 ? 4.309 -1.211 6.203 1.00 76.19 90 LYS A C 1
ATOM 748 O O . LYS A 1 90 ? 3.321 -0.593 5.800 1.00 76.19 90 LYS A O 1
ATOM 753 N N . GLN A 1 91 ? 5.262 -1.649 5.380 1.00 73.38 91 GLN A N 1
ATOM 754 C CA . GLN A 1 91 ? 5.140 -1.587 3.922 1.00 73.38 91 GLN A CA 1
ATOM 755 C C . GLN A 1 91 ? 3.987 -2.485 3.462 1.00 73.38 91 GLN A C 1
ATOM 757 O O . GLN A 1 91 ? 3.764 -3.555 4.026 1.00 73.38 91 GLN A O 1
ATOM 762 N N . LEU A 1 92 ? 3.230 -2.004 2.480 1.00 72.81 92 LEU A N 1
ATOM 763 C CA . LEU A 1 92 ? 2.064 -2.700 1.954 1.00 72.81 92 LEU A CA 1
ATOM 764 C C . LEU A 1 92 ? 2.435 -3.408 0.664 1.00 72.81 92 LEU A C 1
ATOM 766 O O . LEU A 1 92 ? 3.092 -2.824 -0.195 1.00 72.81 92 LEU A O 1
ATOM 770 N N . ASP A 1 93 ? 1.975 -4.644 0.528 1.00 80.31 93 ASP A N 1
ATOM 771 C CA . ASP A 1 93 ? 1.992 -5.343 -0.747 1.00 80.31 93 ASP A CA 1
ATOM 772 C C . ASP A 1 93 ? 0.902 -4.723 -1.640 1.00 80.31 93 ASP A C 1
ATOM 774 O O . ASP A 1 93 ? -0.299 -4.874 -1.384 1.00 80.31 93 ASP A O 1
ATOM 778 N N . VAL A 1 94 ? 1.336 -3.930 -2.622 1.00 83.75 94 VAL A N 1
ATOM 779 C CA . VAL A 1 94 ? 0.467 -3.088 -3.449 1.00 83.75 94 VAL A CA 1
ATOM 780 C C . VAL A 1 94 ? -0.234 -3.899 -4.536 1.00 83.75 94 VAL A C 1
ATOM 782 O O . VAL A 1 94 ? 0.370 -4.683 -5.264 1.00 83.75 94 VAL A O 1
ATOM 785 N N . CYS A 1 95 ? -1.536 -3.676 -4.687 1.00 85.38 95 CYS A N 1
ATOM 786 C CA . CYS A 1 95 ? -2.293 -4.152 -5.836 1.00 85.38 95 CYS A CA 1
ATOM 787 C C . CYS A 1 95 ? -2.221 -3.095 -6.936 1.00 85.38 95 CYS A C 1
ATOM 789 O O . CYS A 1 95 ? -2.597 -1.949 -6.699 1.00 85.38 95 CYS A O 1
ATOM 791 N N . LEU A 1 96 ? -1.772 -3.469 -8.135 1.00 82.75 96 LEU A N 1
ATOM 792 C CA . LEU A 1 96 ? -1.811 -2.572 -9.288 1.00 82.75 96 LEU A CA 1
ATOM 793 C C . LEU A 1 96 ? -3.053 -2.807 -10.146 1.00 82.75 96 LEU A C 1
ATOM 795 O O . LEU A 1 96 ? -3.500 -3.938 -10.340 1.00 82.75 96 LEU A O 1
ATOM 799 N N . THR A 1 97 ? -3.567 -1.718 -10.704 1.00 83.06 97 THR A N 1
ATOM 800 C CA . THR A 1 97 ? -4.529 -1.719 -11.801 1.00 83.06 97 THR A CA 1
ATOM 801 C C . THR A 1 97 ? -3.848 -2.136 -13.103 1.00 83.06 97 THR A C 1
ATOM 803 O O . THR A 1 97 ? -2.618 -2.200 -13.197 1.00 83.06 97 THR A O 1
ATOM 806 N N . SER A 1 98 ? -4.641 -2.350 -14.157 1.00 74.19 98 SER A N 1
ATOM 807 C CA . SER A 1 98 ? -4.093 -2.497 -15.505 1.00 74.19 98 SER A CA 1
ATOM 808 C C . SER A 1 98 ? -3.212 -1.294 -15.854 1.00 74.19 98 SER A C 1
ATOM 810 O O . SER A 1 98 ? -2.058 -1.470 -16.208 1.00 74.19 98 SER A O 1
ATOM 812 N N . SER A 1 99 ? -3.651 -0.056 -15.616 1.00 75.81 99 SER A N 1
ATOM 813 C CA . SER A 1 99 ? -2.884 1.165 -15.923 1.00 75.81 99 SER A CA 1
ATOM 814 C C . SER A 1 99 ? -1.602 1.390 -15.104 1.00 75.81 99 SER A C 1
ATOM 816 O O . SER A 1 99 ? -1.048 2.483 -15.172 1.00 75.81 99 SER A O 1
ATOM 818 N N . ALA A 1 100 ? -1.111 0.391 -14.363 1.00 75.94 100 ALA A N 1
ATOM 819 C CA . ALA A 1 100 ? 0.093 0.482 -13.536 1.00 75.94 100 ALA A CA 1
ATOM 820 C C . ALA A 1 100 ? -0.004 1.543 -12.430 1.00 75.94 100 ALA A C 1
ATOM 822 O O . ALA A 1 100 ? 0.991 2.118 -12.006 1.00 75.94 100 ALA A O 1
ATOM 823 N N . THR A 1 101 ? -1.216 1.811 -11.964 1.00 84.19 101 THR A N 1
ATOM 824 C CA . THR A 1 101 ? -1.466 2.649 -10.790 1.00 84.19 101 THR A CA 1
ATOM 825 C C . THR A 1 101 ? -1.909 1.767 -9.639 1.00 84.19 101 THR A C 1
ATOM 827 O O . THR A 1 101 ? -2.402 0.660 -9.858 1.00 84.19 101 THR A O 1
ATOM 830 N N . ILE A 1 102 ? -1.747 2.226 -8.409 1.00 87.12 102 ILE A N 1
ATOM 831 C CA . ILE A 1 102 ? -2.170 1.481 -7.231 1.00 87.12 102 ILE A CA 1
ATOM 832 C C . ILE A 1 102 ? -3.693 1.456 -7.172 1.00 87.12 102 ILE A C 1
ATOM 834 O O . ILE A 1 102 ? -4.361 2.487 -7.074 1.00 87.12 102 ILE A O 1
ATOM 838 N N . ASP A 1 103 ? -4.249 0.250 -7.145 1.00 90.31 103 ASP A N 1
ATOM 839 C CA . ASP A 1 103 ? -5.614 0.032 -6.702 1.00 90.31 103 ASP A CA 1
ATOM 840 C C . ASP A 1 103 ? -5.641 0.148 -5.175 1.00 90.31 103 ASP A C 1
ATOM 842 O O . ASP A 1 103 ? -5.355 -0.804 -4.441 1.00 90.31 103 ASP A O 1
ATOM 846 N N . ARG A 1 104 ? -5.938 1.356 -4.686 1.00 88.69 104 ARG A N 1
ATOM 847 C CA . ARG A 1 104 ? -5.919 1.670 -3.251 1.00 88.69 104 ARG A CA 1
ATOM 848 C C . ARG A 1 104 ? -6.939 0.847 -2.470 1.00 88.69 104 ARG A C 1
ATOM 850 O O . ARG A 1 104 ? -6.631 0.406 -1.367 1.00 88.69 104 ARG A O 1
ATOM 857 N N . ILE A 1 105 ? -8.112 0.583 -3.050 1.00 89.81 105 ILE A N 1
ATOM 858 C CA . ILE A 1 105 ? -9.165 -0.207 -2.401 1.00 89.81 105 ILE A CA 1
ATOM 859 C C . ILE A 1 105 ? -8.736 -1.671 -2.322 1.00 89.81 105 ILE A C 1
ATOM 861 O O . ILE A 1 105 ? -8.823 -2.270 -1.250 1.00 89.81 105 ILE A O 1
ATOM 865 N N . ALA A 1 106 ? -8.252 -2.257 -3.420 1.00 91.56 106 ALA A N 1
ATOM 866 C CA . ALA A 1 106 ? -7.776 -3.638 -3.413 1.00 91.56 106 ALA A CA 1
ATOM 867 C C . ALA A 1 106 ? -6.562 -3.814 -2.488 1.00 91.56 106 ALA A C 1
ATOM 869 O O . ALA A 1 106 ? -6.523 -4.767 -1.710 1.00 91.56 106 ALA A O 1
ATOM 870 N N . THR A 1 107 ? -5.627 -2.860 -2.503 1.00 90.69 107 THR A N 1
ATOM 871 C CA . THR A 1 107 ? -4.455 -2.837 -1.613 1.00 90.69 107 THR A CA 1
ATOM 872 C C . THR A 1 107 ? -4.878 -2.768 -0.148 1.00 90.69 107 THR A C 1
ATOM 874 O O . THR A 1 107 ? -4.427 -3.572 0.668 1.00 90.69 107 THR A O 1
ATOM 877 N N . ALA A 1 108 ? -5.793 -1.857 0.197 1.00 90.62 108 ALA A N 1
ATOM 878 C CA . ALA A 1 108 ? -6.316 -1.746 1.552 1.00 90.62 108 ALA A CA 1
ATOM 879 C C . ALA A 1 108 ? -7.057 -3.025 1.970 1.00 90.62 108 ALA A C 1
ATOM 881 O O . ALA A 1 108 ? -6.807 -3.535 3.055 1.00 90.62 108 ALA A O 1
ATOM 882 N N . LYS A 1 109 ? -7.882 -3.622 1.098 1.00 92.50 109 LYS A N 1
ATOM 883 C CA . LYS A 1 109 ? -8.569 -4.896 1.383 1.00 92.50 109 LYS A CA 1
ATOM 884 C C . LYS A 1 109 ? -7.582 -6.031 1.634 1.00 92.50 109 LYS A C 1
ATOM 886 O O . LYS A 1 109 ? -7.791 -6.835 2.541 1.00 92.50 109 LYS A O 1
ATOM 891 N N . LYS A 1 110 ? -6.508 -6.106 0.844 1.00 91.88 110 LYS A N 1
ATOM 892 C CA . LYS A 1 110 ? -5.439 -7.094 1.025 1.00 91.88 110 LYS A CA 1
ATOM 893 C C . LYS A 1 110 ? -4.767 -6.925 2.387 1.00 91.88 110 LYS A C 1
ATOM 895 O O . LYS A 1 110 ? -4.637 -7.904 3.116 1.00 91.88 110 LYS A O 1
ATOM 900 N N . PHE A 1 111 ? -4.434 -5.693 2.766 1.00 89.94 111 PHE A N 1
ATOM 901 C CA . PHE A 1 111 ? -3.859 -5.399 4.078 1.00 89.94 111 PHE A CA 1
ATOM 902 C C . PHE A 1 111 ? -4.810 -5.727 5.231 1.00 89.94 111 PHE A C 1
ATOM 904 O O . PHE A 1 111 ? -4.428 -6.410 6.175 1.00 89.94 111 PHE A O 1
ATOM 911 N N . VAL A 1 112 ? -6.068 -5.293 5.137 1.00 90.94 112 VAL A N 1
ATOM 912 C CA . VAL A 1 112 ? -7.101 -5.516 6.157 1.00 90.94 112 VAL A CA 1
ATOM 913 C C . VAL A 1 112 ? -7.344 -7.000 6.404 1.00 90.94 112 VAL A C 1
ATOM 915 O O . VAL A 1 112 ? -7.746 -7.362 7.503 1.00 90.94 112 VAL A O 1
ATOM 918 N N . ARG A 1 113 ? -7.101 -7.874 5.425 1.00 91.44 113 ARG A N 1
ATOM 919 C CA . ARG A 1 113 ? -7.239 -9.330 5.578 1.00 91.44 113 ARG A CA 1
ATOM 920 C C . ARG A 1 113 ? -6.021 -10.000 6.208 1.00 91.44 113 ARG A C 1
ATOM 922 O O . ARG A 1 113 ? -6.178 -11.079 6.767 1.00 91.44 113 ARG A O 1
ATOM 929 N N . SER A 1 114 ? -4.845 -9.383 6.137 1.00 88.25 114 SER A N 1
ATOM 930 C CA . SER A 1 114 ? -3.626 -9.943 6.718 1.00 88.25 114 SER A CA 1
ATOM 931 C C . SER A 1 114 ? -3.666 -9.855 8.247 1.00 88.25 114 SER A C 1
ATOM 933 O O . SER A 1 114 ? -3.943 -8.803 8.829 1.00 88.25 114 SER A O 1
ATOM 935 N N . GLU A 1 115 ? -3.428 -10.988 8.910 1.00 84.94 115 GLU A N 1
ATOM 936 C CA . GLU A 1 115 ? -3.422 -11.079 10.374 1.00 84.94 115 GLU A CA 1
ATOM 937 C C . GLU A 1 115 ? -2.111 -10.618 11.012 1.00 84.94 115 GLU A C 1
ATOM 939 O O . GLU A 1 115 ? -2.085 -10.350 12.208 1.00 84.94 115 GLU A O 1
ATOM 944 N N . ASP A 1 116 ? -1.073 -10.396 10.205 1.00 85.56 116 ASP A N 1
ATOM 945 C CA . ASP A 1 116 ? 0.252 -9.953 10.658 1.00 85.56 116 ASP A CA 1
ATOM 946 C C . ASP A 1 116 ? 0.303 -8.457 11.026 1.00 85.56 116 ASP A C 1
ATOM 948 O O . ASP A 1 116 ? 1.355 -7.916 11.400 1.00 85.56 116 ASP A O 1
ATOM 952 N N . HIS A 1 117 ? -0.821 -7.753 10.880 1.00 83.94 117 HIS A N 1
ATOM 953 C CA . HIS A 1 117 ? -0.954 -6.323 11.142 1.00 83.94 117 HIS A CA 1
ATOM 954 C C . HIS A 1 117 ? -1.862 -6.050 12.337 1.00 83.94 117 HIS A C 1
ATOM 956 O O . HIS A 1 117 ? -2.836 -6.768 12.582 1.00 83.94 117 HIS A O 1
ATOM 962 N N . ASN A 1 118 ? -1.541 -4.975 13.061 1.00 88.44 118 ASN A N 1
ATOM 963 C CA . ASN A 1 118 ? -2.271 -4.571 14.254 1.00 88.44 118 ASN A CA 1
ATOM 964 C C . ASN A 1 118 ? -3.728 -4.211 13.898 1.00 88.44 118 ASN A C 1
ATOM 966 O O . ASN A 1 118 ? -4.003 -3.645 12.835 1.00 88.44 118 ASN A O 1
ATOM 970 N N . VAL A 1 119 ? -4.663 -4.553 14.788 1.00 90.62 119 VAL A N 1
ATOM 971 C CA . VAL A 1 119 ? -6.098 -4.324 14.583 1.00 90.62 119 VAL A CA 1
ATOM 972 C C . VAL A 1 119 ? -6.417 -2.839 14.404 1.00 90.62 119 VAL A C 1
ATOM 974 O O . VAL A 1 119 ? -7.216 -2.516 13.533 1.00 90.62 119 VAL A O 1
ATOM 977 N N . VAL A 1 120 ? -5.751 -1.939 15.127 1.00 88.62 120 VAL A N 1
ATOM 978 C CA . VAL A 1 120 ? -5.888 -0.479 15.000 1.00 88.62 120 VAL A CA 1
ATOM 979 C C . VAL A 1 120 ? -5.536 -0.009 13.588 1.00 88.62 120 VAL A C 1
ATOM 981 O O . VAL A 1 120 ? -6.326 0.691 12.960 1.00 88.62 120 VAL A O 1
ATOM 984 N N . GLU A 1 121 ? -4.380 -0.420 13.053 1.00 88.19 121 GLU A N 1
ATOM 985 C CA . GLU A 1 121 ? -3.942 -0.036 11.699 1.00 88.19 121 GLU A CA 1
ATOM 986 C C . GLU A 1 121 ? -4.933 -0.533 10.632 1.00 88.19 121 GLU A C 1
ATOM 988 O O . GLU A 1 121 ? -5.258 0.173 9.675 1.00 88.19 121 GLU A O 1
ATOM 993 N N . ARG A 1 122 ? -5.433 -1.765 10.796 1.00 90.75 122 ARG A N 1
ATOM 994 C CA . ARG A 1 122 ? -6.431 -2.361 9.893 1.00 90.75 122 ARG A CA 1
ATOM 995 C C . ARG A 1 122 ? -7.769 -1.637 9.998 1.00 90.75 122 ARG A C 1
ATOM 997 O O . ARG A 1 122 ? -8.380 -1.342 8.975 1.00 90.75 122 ARG A O 1
ATOM 1004 N N . PHE A 1 123 ? -8.198 -1.325 11.216 1.00 89.88 123 PHE A N 1
ATOM 1005 C CA . PHE A 1 123 ? -9.435 -0.610 11.496 1.00 89.88 123 PHE A CA 1
ATOM 1006 C C . PHE A 1 123 ? -9.417 0.794 10.871 1.00 89.88 123 PHE A C 1
ATOM 1008 O O . PHE A 1 123 ? -10.357 1.165 10.170 1.00 89.88 123 PHE A O 1
ATOM 1015 N N . ALA A 1 124 ? -8.306 1.524 11.007 1.00 87.19 124 ALA A N 1
ATOM 1016 C CA . ALA A 1 124 ? -8.108 2.837 10.395 1.00 87.19 124 ALA A CA 1
ATOM 1017 C C . ALA A 1 124 ? -8.343 2.825 8.875 1.00 87.19 124 ALA A C 1
ATOM 1019 O O . ALA A 1 124 ? -9.037 3.688 8.335 1.00 87.19 124 ALA A O 1
ATOM 1020 N N . LEU A 1 125 ? -7.796 1.822 8.180 1.00 88.62 125 LEU A N 1
ATOM 1021 C CA . LEU A 1 125 ? -7.974 1.667 6.736 1.00 88.62 125 LEU A CA 1
ATOM 1022 C C . LEU A 1 125 ? -9.403 1.272 6.362 1.00 88.62 125 LEU A C 1
ATOM 1024 O O . LEU A 1 125 ? -9.945 1.807 5.399 1.00 88.62 125 LEU A O 1
ATOM 1028 N N . VAL A 1 126 ? -10.021 0.361 7.115 1.00 90.44 126 VAL A N 1
ATOM 1029 C CA . VAL A 1 126 ? -11.421 -0.034 6.906 1.00 90.44 126 VAL A CA 1
ATOM 1030 C C . VAL A 1 126 ? -12.350 1.176 6.987 1.00 90.44 126 VAL A C 1
ATOM 1032 O O . VAL A 1 126 ? -13.228 1.324 6.136 1.00 90.44 126 VAL A O 1
ATOM 1035 N N . CYS A 1 127 ? -12.121 2.069 7.950 1.00 86.38 127 CYS A N 1
ATOM 1036 C CA . CYS A 1 127 ? -12.870 3.315 8.074 1.00 86.38 127 CYS A CA 1
ATOM 1037 C C . CYS A 1 127 ? -12.569 4.284 6.931 1.00 86.38 127 CYS A C 1
ATOM 1039 O O . CYS A 1 127 ? -13.501 4.758 6.288 1.00 86.38 127 CYS A O 1
ATOM 1041 N N . HIS A 1 128 ? -11.291 4.534 6.629 1.00 85.31 128 HIS A N 1
ATOM 1042 C CA . HIS A 1 128 ? -10.900 5.480 5.580 1.00 85.31 128 HIS A CA 1
ATOM 1043 C C . HIS A 1 128 ? -11.436 5.102 4.189 1.00 85.31 128 HIS A C 1
ATOM 1045 O O . HIS A 1 128 ? -11.783 5.970 3.396 1.00 85.31 128 HIS A O 1
ATOM 1051 N N . PHE A 1 129 ? -11.511 3.806 3.886 1.00 87.19 129 PHE A N 1
ATOM 1052 C CA . PHE A 1 129 ? -12.006 3.303 2.603 1.00 87.19 129 PHE A CA 1
ATOM 1053 C C . PHE A 1 129 ? -13.483 2.892 2.629 1.00 87.19 129 PHE A C 1
ATOM 1055 O O . PHE A 1 129 ? -13.927 2.222 1.695 1.00 87.19 129 PHE A O 1
ATOM 1062 N N . TRP A 1 130 ? -14.232 3.249 3.680 1.00 86.56 130 TRP A N 1
ATOM 1063 C CA . TRP A 1 130 ? -15.648 2.898 3.857 1.00 86.56 130 TRP A CA 1
ATOM 1064 C C . TRP A 1 130 ? -15.966 1.426 3.576 1.00 86.56 130 TRP A C 1
ATOM 1066 O O . TRP A 1 130 ? -16.938 1.082 2.901 1.00 86.56 130 TRP A O 1
ATOM 1076 N N . MET A 1 131 ? -15.153 0.519 4.112 1.00 89.19 131 MET A N 1
ATOM 1077 C CA . MET A 1 131 ? -15.401 -0.918 4.005 1.00 89.19 131 MET A CA 1
ATOM 1078 C C . MET A 1 131 ? -16.435 -1.338 5.057 1.00 89.19 131 MET A C 1
ATOM 1080 O O . MET A 1 131 ? -16.102 -2.004 6.032 1.00 89.19 131 MET A O 1
ATOM 1084 N N . THR A 1 132 ? -17.687 -0.906 4.890 1.00 84.19 132 THR A N 1
ATOM 1085 C CA . THR A 1 132 ? -18.766 -1.011 5.895 1.00 84.19 132 THR A CA 1
ATOM 1086 C C . THR A 1 132 ? -18.921 -2.410 6.485 1.00 84.19 132 THR A C 1
ATOM 1088 O O . THR A 1 132 ? -19.030 -2.555 7.701 1.00 84.19 132 THR A O 1
ATOM 1091 N N . ASP A 1 133 ? -18.845 -3.443 5.644 1.00 87.31 133 ASP A N 1
ATOM 1092 C CA . ASP A 1 133 ? -18.976 -4.845 6.061 1.00 87.31 133 ASP A CA 1
ATOM 1093 C C . ASP A 1 133 ? -17.836 -5.311 6.976 1.00 87.31 133 ASP A C 1
ATOM 1095 O O . ASP A 1 133 ? -17.971 -6.301 7.698 1.00 87.31 133 ASP A O 1
ATOM 1099 N N . ASP A 1 134 ? -16.697 -4.626 6.927 1.00 89.75 134 ASP A N 1
ATOM 1100 C CA . ASP A 1 134 ? -15.497 -4.951 7.686 1.00 89.75 134 ASP A CA 1
ATOM 1101 C C . ASP A 1 134 ? -15.334 -4.055 8.922 1.00 89.75 134 ASP A C 1
ATOM 1103 O O . ASP A 1 134 ? -14.660 -4.467 9.866 1.00 89.75 134 ASP A O 1
ATOM 1107 N N . VAL A 1 135 ? -16.003 -2.892 8.983 1.00 87.81 135 VAL A N 1
ATOM 1108 C CA . VAL A 1 135 ? -15.958 -1.963 10.133 1.00 87.81 135 VAL A CA 1
ATOM 1109 C C . VAL A 1 135 ? -16.374 -2.676 11.415 1.00 87.81 135 VAL A C 1
ATOM 1111 O O . VAL A 1 135 ? -15.603 -2.750 12.371 1.00 87.81 135 VAL A O 1
ATOM 1114 N N . LEU A 1 136 ? -17.577 -3.258 11.425 1.00 86.38 136 LEU A N 1
ATOM 1115 C CA . LEU A 1 136 ? -18.111 -3.926 12.612 1.00 86.38 136 LEU A CA 1
ATOM 1116 C C . LEU A 1 136 ? -17.283 -5.165 12.982 1.00 86.38 136 LEU A C 1
ATOM 1118 O O . LEU A 1 136 ? -17.056 -5.440 14.160 1.00 86.38 136 LEU A O 1
ATOM 1122 N N . LYS A 1 137 ? -16.786 -5.899 11.980 1.00 90.81 137 LYS A N 1
ATOM 1123 C CA . LYS A 1 137 ? -15.932 -7.074 12.204 1.00 90.81 137 LYS A CA 1
ATOM 1124 C C . LYS A 1 137 ? -14.622 -6.686 12.883 1.00 90.81 137 LYS A C 1
ATOM 1126 O O . LYS A 1 137 ? -14.218 -7.352 13.833 1.00 90.81 137 LYS A O 1
ATOM 1131 N N . MET A 1 138 ? -13.967 -5.624 12.414 1.00 90.25 138 MET A N 1
ATOM 1132 C CA . MET A 1 138 ? -12.713 -5.152 13.000 1.00 90.25 138 MET A CA 1
ATOM 1133 C C . MET A 1 138 ? -12.935 -4.555 14.392 1.00 90.25 138 MET A C 1
ATOM 1135 O O . MET A 1 138 ? -12.166 -4.869 15.295 1.00 90.25 138 MET A O 1
ATOM 1139 N N . TRP A 1 139 ? -14.018 -3.796 14.602 1.00 88.81 139 TRP A N 1
ATOM 1140 C CA . TRP A 1 139 ? -14.386 -3.279 15.927 1.00 88.81 139 TRP A CA 1
ATOM 1141 C C . TRP A 1 139 ? -14.535 -4.403 16.954 1.00 88.81 139 TRP A C 1
ATOM 1143 O O . TRP A 1 139 ? -13.948 -4.367 18.034 1.00 88.81 139 TRP A O 1
ATOM 1153 N N . ASN A 1 140 ? -15.277 -5.449 16.590 1.00 89.75 140 ASN A N 1
ATOM 1154 C CA . ASN A 1 140 ? -15.512 -6.584 17.475 1.00 89.75 140 ASN A CA 1
ATOM 1155 C C . ASN A 1 140 ? -14.244 -7.406 17.734 1.00 89.75 1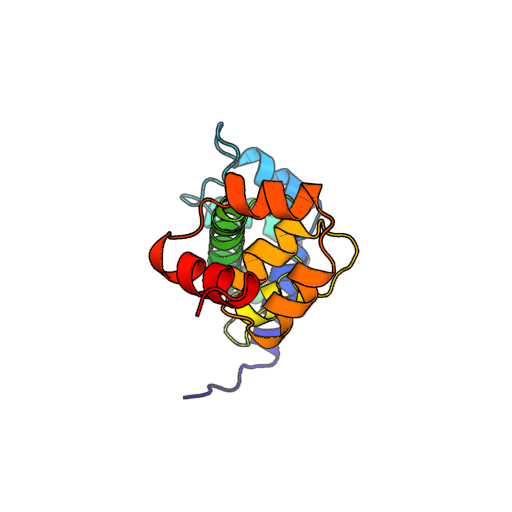40 ASN A C 1
ATOM 1157 O O . ASN A 1 140 ? -14.127 -7.997 18.805 1.00 89.75 140 ASN A O 1
ATOM 1161 N N . LYS A 1 141 ? -13.292 -7.415 16.791 1.00 91.31 141 LYS A N 1
ATOM 1162 C CA . LYS A 1 141 ? -11.983 -8.061 16.958 1.00 91.31 141 LYS A CA 1
ATOM 1163 C C . LYS A 1 141 ? -11.039 -7.264 17.867 1.00 91.31 141 LYS A C 1
ATOM 1165 O O . LYS A 1 141 ? -10.173 -7.870 18.487 1.00 91.31 141 LYS A O 1
ATOM 1170 N N . ALA A 1 142 ? -11.201 -5.943 17.948 1.00 91.00 142 ALA A N 1
ATOM 1171 C CA . ALA A 1 142 ? -10.385 -5.088 18.802 1.00 91.00 142 ALA A CA 1
ATOM 1172 C C . ALA A 1 142 ? -10.674 -5.345 20.287 1.00 91.00 142 ALA A C 1
ATOM 1174 O O . ALA A 1 142 ? -11.837 -5.431 20.704 1.00 91.00 142 ALA A O 1
ATOM 1175 N N . SER A 1 143 ? -9.606 -5.427 21.077 1.00 92.50 143 SER A N 1
ATOM 1176 C CA . SER A 1 143 ? -9.643 -5.415 22.539 1.00 92.50 143 SER A CA 1
ATOM 1177 C C . SER A 1 143 ? -10.121 -4.062 23.081 1.00 92.50 143 SER A C 1
ATOM 1179 O O . SER A 1 143 ? -10.219 -3.077 22.351 1.00 92.50 143 SER A O 1
ATOM 1181 N N . VAL A 1 144 ? -10.427 -4.001 24.380 1.00 90.56 144 VAL A N 1
ATOM 1182 C CA . VAL A 1 144 ? -10.882 -2.760 25.032 1.00 90.56 144 VAL A CA 1
ATOM 1183 C C . VAL A 1 144 ? -9.836 -1.650 24.902 1.00 90.56 144 VAL A C 1
ATOM 1185 O O . VAL A 1 144 ? -10.185 -0.546 24.495 1.00 90.56 144 VAL A O 1
ATOM 1188 N N . ASP A 1 145 ? -8.565 -1.957 25.163 1.00 90.25 145 ASP A N 1
ATOM 1189 C CA . ASP A 1 145 ? -7.472 -0.984 25.059 1.00 90.25 145 ASP A CA 1
ATOM 1190 C C . ASP A 1 145 ? -7.288 -0.489 23.619 1.00 90.25 145 ASP A C 1
ATOM 1192 O O . ASP A 1 145 ? -7.108 0.705 23.384 1.00 90.25 145 ASP A O 1
ATOM 1196 N N . GLU A 1 146 ? -7.408 -1.381 22.631 1.00 90.38 146 GLU A N 1
ATOM 1197 C CA . GLU A 1 146 ? -7.351 -0.997 21.218 1.00 90.38 146 GLU A CA 1
ATOM 1198 C C . GLU A 1 146 ? -8.533 -0.114 20.815 1.00 90.38 146 GLU A C 1
ATOM 1200 O O . GLU A 1 146 ? -8.337 0.830 20.057 1.00 90.38 146 GLU A O 1
ATOM 1205 N N . ARG A 1 147 ? -9.744 -0.365 21.329 1.00 87.62 147 ARG A N 1
ATOM 1206 C CA . ARG A 1 147 ? -10.910 0.503 21.083 1.00 87.62 147 ARG A CA 1
ATOM 1207 C C . ARG A 1 147 ? -10.734 1.880 21.708 1.00 87.62 147 ARG A C 1
ATOM 1209 O O . ARG A 1 147 ? -11.022 2.870 21.050 1.00 87.62 147 ARG A O 1
ATOM 1216 N N . ILE A 1 148 ? -10.199 1.950 22.929 1.00 85.06 148 ILE A N 1
ATOM 1217 C CA . ILE A 1 148 ? -9.858 3.222 23.581 1.00 85.06 148 ILE A CA 1
ATOM 1218 C C . ILE A 1 148 ? -8.850 3.991 22.726 1.00 85.06 148 ILE A C 1
ATOM 1220 O O . ILE A 1 148 ? -9.034 5.176 22.462 1.00 85.06 148 ILE A O 1
ATOM 1224 N N . HIS A 1 149 ? -7.806 3.315 22.253 1.00 83.56 149 HIS A N 1
ATOM 1225 C CA . HIS A 1 149 ? -6.812 3.928 21.382 1.00 83.56 149 HIS A CA 1
ATOM 1226 C C . HIS A 1 149 ? -7.419 4.369 20.040 1.00 83.56 149 HIS A C 1
ATOM 1228 O O . HIS A 1 149 ? -7.129 5.462 19.563 1.00 83.56 149 HIS A O 1
ATOM 1234 N N . ILE A 1 150 ? -8.317 3.573 19.458 1.00 82.88 150 ILE A N 1
ATOM 1235 C CA . ILE A 1 150 ? -9.074 3.937 18.256 1.00 82.88 150 ILE A CA 1
ATOM 1236 C C . ILE A 1 150 ? -9.944 5.184 18.497 1.00 82.88 150 ILE A C 1
ATOM 1238 O O . ILE A 1 150 ? -9.993 6.061 17.640 1.00 82.88 150 ILE A O 1
ATOM 1242 N N . ASP A 1 151 ? -10.599 5.298 19.649 1.00 76.19 151 ASP A N 1
ATOM 1243 C CA . ASP A 1 151 ? -11.435 6.454 19.991 1.00 76.19 151 ASP A CA 1
ATOM 1244 C C . ASP A 1 151 ? -10.610 7.719 20.290 1.00 76.19 151 ASP A C 1
ATOM 1246 O O . ASP A 1 151 ? -11.078 8.832 20.042 1.00 76.19 151 ASP A O 1
ATOM 1250 N N . MET A 1 152 ? -9.390 7.568 20.824 1.00 72.88 152 MET A N 1
ATOM 1251 C CA . MET A 1 152 ? -8.540 8.685 21.259 1.00 72.88 152 MET A CA 1
ATOM 1252 C C . MET A 1 152 ? -7.533 9.171 20.206 1.00 72.88 152 MET A C 1
ATOM 1254 O O . MET A 1 152 ? -7.284 10.374 20.124 1.00 72.88 152 MET A O 1
ATOM 1258 N N . GLU A 1 153 ? -6.920 8.271 19.433 1.00 65.38 153 GLU A N 1
ATOM 1259 C CA . GLU A 1 153 ? -5.727 8.571 18.621 1.00 65.38 153 GLU A CA 1
ATOM 1260 C C . GLU A 1 153 ? -5.950 8.545 17.108 1.00 65.38 153 GLU A C 1
ATOM 1262 O O . GLU A 1 153 ? -5.130 9.092 16.360 1.00 65.38 153 GLU A O 1
ATOM 1267 N N . LEU A 1 154 ? -7.049 7.968 16.615 1.00 63.41 154 LEU A N 1
ATOM 1268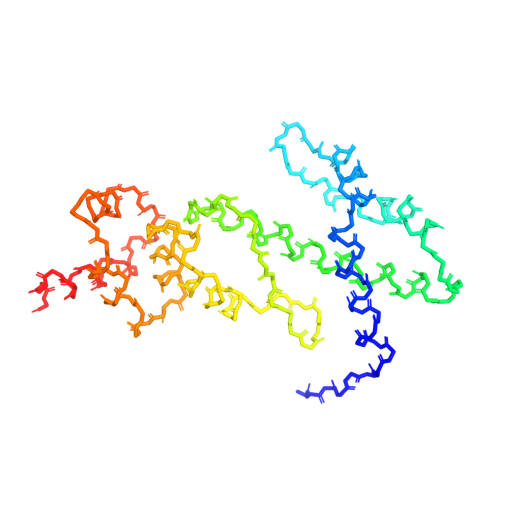 C CA . LEU A 1 154 ? -7.353 8.049 15.190 1.00 63.41 154 LEU A CA 1
ATOM 1269 C C . LEU A 1 154 ? -7.812 9.468 14.844 1.00 63.41 154 LEU A C 1
ATOM 1271 O O . LEU A 1 154 ? -8.987 9.814 14.929 1.00 63.41 154 LEU A O 1
ATOM 1275 N N . LEU A 1 155 ? -6.853 10.281 14.391 1.00 53.78 155 LEU A N 1
ATOM 1276 C CA . LEU A 1 155 ? -7.035 11.557 13.686 1.00 53.78 155 LEU A CA 1
ATOM 1277 C C . LEU A 1 155 ? -7.717 11.347 12.318 1.00 53.78 155 LEU A C 1
ATOM 1279 O O . LEU A 1 155 ? -7.243 11.817 11.282 1.00 53.78 155 LEU A O 1
ATOM 1283 N N . LEU A 1 156 ? -8.812 10.593 12.288 1.00 57.38 156 LEU A N 1
ATOM 1284 C CA . LEU A 1 156 ? -9.672 10.489 11.122 1.00 57.38 156 LEU A CA 1
ATOM 1285 C C . LEU A 1 156 ? -10.453 11.807 10.976 1.00 57.38 156 LEU A C 1
ATOM 1287 O O . LEU A 1 156 ? -10.718 12.479 11.979 1.00 57.38 156 LEU A O 1
ATOM 1291 N N . PRO A 1 157 ? -10.810 12.218 9.746 1.00 57.38 157 PRO A N 1
ATOM 1292 C CA . PRO A 1 157 ? -11.672 13.376 9.537 1.00 57.38 157 PRO A CA 1
ATOM 1293 C C . PRO A 1 157 ? -12.932 13.239 10.402 1.00 57.38 157 PRO A C 1
ATOM 1295 O O . PRO A 1 157 ? -13.667 12.258 10.278 1.00 57.38 157 PRO A O 1
ATOM 1298 N N . LYS A 1 158 ? -13.142 14.194 11.321 1.00 56.94 158 LYS A N 1
ATOM 1299 C CA . LYS A 1 158 ? -14.150 14.099 12.394 1.00 56.94 158 LYS A CA 1
ATOM 1300 C C . LYS A 1 158 ? -15.548 13.765 11.864 1.00 56.94 158 LYS A C 1
ATOM 1302 O O . LYS A 1 158 ? -16.272 12.994 12.488 1.00 56.94 158 LYS A O 1
ATOM 1307 N N . ASP A 1 159 ? -15.899 14.288 10.697 1.00 60.25 159 ASP A N 1
ATOM 1308 C CA . ASP A 1 159 ? -17.276 14.274 10.204 1.00 60.25 159 ASP A CA 1
ATOM 1309 C C . ASP A 1 159 ? -17.735 12.889 9.711 1.00 60.25 159 ASP A C 1
ATOM 1311 O O . ASP A 1 159 ? -18.893 12.519 9.885 1.00 60.25 159 ASP A O 1
ATOM 1315 N N . GLU A 1 160 ? -16.830 12.078 9.162 1.00 60.16 160 GLU A N 1
ATOM 1316 C CA . GLU A 1 160 ? -17.166 10.762 8.591 1.00 60.16 160 GLU A CA 1
ATOM 1317 C C . GLU A 1 160 ? -17.154 9.656 9.654 1.00 60.16 160 GLU A C 1
ATOM 1319 O O . GLU A 1 160 ? -17.862 8.651 9.553 1.00 60.16 160 GLU A O 1
ATOM 1324 N N . TYR A 1 161 ? -16.368 9.858 10.711 1.00 66.75 161 TYR A N 1
ATOM 1325 C CA . TYR A 1 161 ? -16.109 8.850 11.728 1.00 66.75 161 TYR A CA 1
ATOM 1326 C C . TYR A 1 161 ? -17.087 8.909 12.906 1.00 66.75 161 TYR A C 1
ATOM 1328 O O . TYR A 1 161 ? -17.452 7.868 13.455 1.00 66.75 161 TYR A O 1
ATOM 1336 N N . HIS A 1 162 ? -17.594 10.098 13.255 1.00 65.94 162 HIS A N 1
ATOM 1337 C CA . HIS A 1 162 ? -18.599 10.240 14.314 1.00 65.94 162 HIS A CA 1
ATOM 1338 C C . HIS A 1 162 ? -19.886 9.461 14.019 1.00 65.94 162 HIS A C 1
ATOM 1340 O O . HIS A 1 162 ? -20.479 8.907 14.944 1.00 65.94 162 HIS A O 1
ATOM 1346 N N . TRP A 1 163 ? -20.289 9.355 12.749 1.00 67.31 163 TRP A N 1
ATOM 1347 C CA . TRP A 1 163 ? -21.438 8.533 12.363 1.00 67.31 163 TRP A CA 1
ATOM 1348 C C . TRP A 1 163 ? -21.168 7.033 12.550 1.00 67.31 163 TRP A C 1
ATOM 1350 O O . TRP A 1 163 ? -22.008 6.313 13.097 1.00 67.31 163 TRP A O 1
ATOM 1360 N N . ILE A 1 164 ? -19.978 6.565 12.156 1.00 71.69 164 ILE A N 1
ATOM 1361 C CA . ILE A 1 164 ? -19.571 5.163 12.316 1.00 71.69 164 ILE A CA 1
ATOM 1362 C C . ILE A 1 164 ? -19.497 4.801 13.802 1.00 71.69 164 ILE A C 1
ATOM 1364 O O . ILE A 1 164 ? -20.104 3.820 14.227 1.00 71.69 164 ILE A O 1
ATOM 1368 N N . LEU A 1 165 ? -18.812 5.612 14.610 1.00 70.75 165 LEU A N 1
ATOM 1369 C CA . LEU A 1 165 ? -18.719 5.390 16.051 1.00 70.75 165 LEU A CA 1
ATOM 1370 C C . LEU A 1 165 ? -20.073 5.503 16.749 1.00 70.75 165 LEU A C 1
ATOM 1372 O O . LEU A 1 165 ? -20.348 4.706 17.642 1.00 70.75 165 LEU A O 1
ATOM 1376 N N . GLY A 1 166 ? -20.923 6.456 16.356 1.00 68.75 166 GLY A N 1
ATOM 1377 C CA . GLY A 1 166 ? -22.288 6.570 16.873 1.00 68.75 166 GLY A CA 1
ATOM 1378 C C . GLY A 1 166 ? -23.077 5.285 16.635 1.00 68.75 166 GLY A C 1
ATOM 1379 O O . GLY A 1 166 ? -23.620 4.708 17.576 1.00 68.75 166 GLY A O 1
ATOM 1380 N N . SER A 1 167 ? -23.010 4.764 15.408 1.00 72.00 167 SER A N 1
ATOM 1381 C CA . SER A 1 167 ? -23.629 3.490 15.027 1.00 72.00 167 SER A CA 1
ATOM 1382 C C . SER A 1 167 ? -23.069 2.301 15.820 1.00 72.00 167 SER A C 1
ATOM 1384 O O . SER A 1 167 ? -23.831 1.452 16.277 1.00 72.00 167 SER A O 1
ATOM 1386 N N . LEU A 1 168 ? -21.751 2.248 16.046 1.00 75.19 168 LEU A N 1
ATOM 1387 C CA . LEU A 1 168 ? -21.096 1.172 16.806 1.00 75.19 168 LEU A CA 1
ATOM 1388 C C . LEU A 1 168 ? -21.413 1.204 18.309 1.00 75.19 168 LEU A C 1
ATOM 1390 O O . LEU A 1 168 ? -21.463 0.155 18.948 1.00 75.19 168 LEU A O 1
ATOM 1394 N N . HIS A 1 169 ? -21.655 2.388 18.874 1.00 75.19 169 HIS A N 1
ATOM 1395 C CA . HIS A 1 169 ? -22.006 2.570 20.285 1.00 75.19 169 HIS A CA 1
ATOM 1396 C C . HIS A 1 169 ? -23.517 2.492 20.556 1.00 75.19 169 HIS A C 1
ATOM 1398 O O . HIS A 1 169 ? -23.944 2.767 21.678 1.00 75.19 169 HIS A O 1
ATOM 1404 N N . GLY A 1 170 ? -24.332 2.162 19.548 1.00 66.38 170 GLY A N 1
ATOM 1405 C CA . GLY A 1 170 ? -25.793 2.154 19.672 1.00 66.38 170 GLY A CA 1
ATOM 1406 C C . GLY A 1 170 ? -26.393 3.547 19.900 1.00 66.38 170 GLY A C 1
ATOM 1407 O O . GLY A 1 170 ? -27.474 3.668 20.468 1.00 66.38 170 GLY A O 1
ATOM 1408 N N . ARG A 1 171 ? -25.678 4.605 19.498 1.00 56.47 171 ARG A N 1
ATOM 1409 C CA . ARG A 1 171 ? -26.129 6.000 19.515 1.00 56.47 171 ARG A CA 1
ATOM 1410 C C . ARG A 1 171 ? -26.611 6.369 18.111 1.00 56.47 171 ARG A C 1
ATOM 1412 O O . ARG A 1 171 ? -25.899 7.038 17.364 1.00 56.47 171 ARG A O 1
ATOM 1419 N N . THR A 1 172 ? -27.799 5.897 17.756 1.00 50.41 172 THR A N 1
ATOM 1420 C CA . THR A 1 172 ? -28.550 6.319 16.563 1.00 50.41 172 THR A CA 1
ATOM 1421 C C . THR A 1 172 ? -29.974 6.628 16.957 1.00 50.41 172 THR A C 1
ATOM 1423 O O . THR A 1 172 ? -30.563 5.751 17.629 1.00 50.41 172 THR A O 1
#

Organism: NCBI:txid2747483

Foldseek 3Di:
DDDDDDPLLVVLLVVLVVLCPDPLLVVLQVVQADPVRAGPLVPLLVSLVVRLVVDPDPPVSSVVSSVLNSVLVVQLSVVCVVLVLLVDPDRWPFDADPSSHTPLLVRLVVVLPDPVDDLSSNLSSCQVNVVVVCNLVSVVVDDPVSVVCSVPPNPDDPPSVCVSVCVNVVND

Sequence (172 aa):
MNVLQSLESLALIKVAISIYHSSEFSEVQEKFRSPYGFLDLMKPKELFRETIPNFVLPFKHREKLLDIIQPIIMDIETWNVQKKKFGVRKQLDVCLTSSATIDRIATAKKFVRSEDHNVVERFALVCHFWMTDDVLKMWNKASVDERIHIDMELLLPKDEYHWILGSLHGRT